Protein AF-A0A5C4INC3-F1 (afdb_monomer)

Sequence (130 aa):
SLPRTLAALQAGTISWQHARVMVDETVTLGPAGAAALEAHFLDPAAPNRAKGCPAGEMPAYRFRKKARTWRERHHAESIEKRHAKSFLDRRVECLPDQDGMAWFSAYLPADQAAAAWDRLTAVSRGMQGP

Foldseek 3Di:
DQVLLVVCCVVVLADPLLSVLLCVLCVLPDPVLSVVLNCQQRPPPRPNHDPDDHSRRDDSVVSSVVSNVSSQVPHPDDPVVVCVVCQVVWDWDWADDPPRDIDTDTDHDPVVVVVVVVVVVVVVVVPPDD

Structure (mmCIF, N/CA/C/O backbone):
data_AF-A0A5C4INC3-F1
#
_entry.id   AF-A0A5C4INC3-F1
#
loop_
_atom_site.group_PDB
_atom_site.id
_atom_site.type_symbol
_atom_site.label_atom_id
_atom_site.label_alt_id
_atom_site.label_comp_id
_atom_site.label_asym_id
_atom_site.label_entity_id
_atom_site.label_seq_id
_atom_site.pdbx_PDB_ins_code
_atom_site.Cartn_x
_atom_site.Cartn_y
_atom_site.Cartn_z
_atom_site.occupancy
_atom_site.B_iso_or_equiv
_atom_site.auth_seq_id
_atom_site.auth_comp_id
_atom_site.auth_asym_id
_atom_site.auth_atom_id
_atom_site.pdbx_PDB_model_num
ATOM 1 N N . SER A 1 1 ? 0.027 -4.069 -18.678 1.00 83.69 1 SER A N 1
ATOM 2 C CA . SER A 1 1 ? -0.130 -5.514 -18.407 1.00 83.69 1 SER A CA 1
ATOM 3 C C . SER A 1 1 ? 0.971 -5.952 -17.449 1.00 83.69 1 SER A C 1
ATOM 5 O O . SER A 1 1 ? 1.977 -5.256 -17.385 1.00 83.69 1 SER A O 1
ATOM 7 N N . LEU A 1 2 ? 0.768 -7.043 -16.694 1.00 93.31 2 LEU A N 1
ATOM 8 C CA . LEU A 1 2 ? 1.723 -7.563 -15.697 1.00 93.31 2 LEU A CA 1
ATOM 9 C C . LEU A 1 2 ? 2.132 -9.024 -16.005 1.00 93.31 2 LEU A C 1
ATOM 11 O O . LEU A 1 2 ? 1.712 -9.951 -15.302 1.00 93.31 2 LEU A O 1
ATOM 15 N N . PRO A 1 3 ? 2.855 -9.279 -17.111 1.00 95.75 3 PRO A N 1
ATOM 16 C CA . PRO A 1 3 ? 3.151 -10.639 -17.563 1.00 95.75 3 PRO A CA 1
ATOM 17 C C . PRO A 1 3 ? 4.027 -11.444 -16.594 1.00 95.75 3 PRO A C 1
ATOM 19 O O . PRO A 1 3 ? 3.816 -12.647 -16.453 1.00 95.75 3 PRO A O 1
ATOM 22 N N . ARG A 1 4 ? 4.986 -10.814 -15.901 1.00 95.12 4 ARG A N 1
ATOM 23 C CA . ARG A 1 4 ? 5.878 -11.531 -14.967 1.00 95.12 4 ARG A CA 1
ATOM 24 C C . ARG A 1 4 ? 5.151 -11.919 -13.687 1.00 95.12 4 ARG A C 1
ATOM 26 O O . ARG A 1 4 ? 5.366 -13.006 -13.166 1.00 95.12 4 ARG A O 1
ATOM 33 N N . THR A 1 5 ? 4.262 -11.056 -13.212 1.00 96.38 5 THR A N 1
ATOM 34 C CA . THR A 1 5 ? 3.396 -11.311 -12.059 1.00 96.38 5 THR A CA 1
ATOM 35 C C . THR A 1 5 ? 2.469 -12.481 -12.349 1.00 96.38 5 THR A C 1
ATOM 37 O O . THR A 1 5 ? 2.341 -13.375 -11.518 1.00 96.38 5 THR A O 1
ATOM 40 N N . LEU A 1 6 ? 1.864 -12.507 -13.543 1.00 96.75 6 LEU A N 1
ATOM 41 C CA . LEU A 1 6 ? 1.019 -13.620 -13.964 1.00 96.75 6 LEU A CA 1
ATOM 42 C C . LEU A 1 6 ? 1.816 -14.929 -14.036 1.00 96.75 6 LEU A C 1
ATOM 44 O O . LEU A 1 6 ? 1.388 -15.922 -13.456 1.00 96.75 6 LEU A O 1
ATOM 48 N N . ALA A 1 7 ? 2.988 -14.912 -14.675 1.00 96.69 7 ALA A N 1
ATOM 49 C CA . ALA A 1 7 ? 3.851 -16.086 -14.776 1.00 96.69 7 ALA A CA 1
ATOM 50 C C . ALA A 1 7 ? 4.304 -16.598 -13.396 1.00 96.69 7 ALA A C 1
ATOM 52 O O . ALA A 1 7 ? 4.256 -17.796 -13.136 1.00 96.69 7 ALA A O 1
ATOM 53 N N . ALA A 1 8 ? 4.690 -15.700 -12.485 1.00 95.62 8 ALA A N 1
ATOM 54 C CA . ALA A 1 8 ? 5.100 -16.053 -11.127 1.00 95.62 8 ALA A CA 1
ATOM 55 C C . ALA A 1 8 ? 3.944 -16.649 -10.305 1.00 95.62 8 ALA A C 1
ATOM 57 O O . ALA A 1 8 ? 4.136 -17.617 -9.569 1.00 95.62 8 ALA A O 1
ATOM 58 N N . LEU A 1 9 ? 2.731 -16.104 -10.454 1.00 96.62 9 LEU A N 1
ATOM 59 C CA . LEU A 1 9 ? 1.537 -16.642 -9.804 1.00 96.62 9 LEU A CA 1
ATOM 60 C C . LEU A 1 9 ? 1.188 -18.035 -10.347 1.00 96.62 9 LEU A C 1
ATOM 62 O O . LEU A 1 9 ? 0.908 -18.938 -9.565 1.00 96.62 9 LEU A O 1
ATOM 66 N N . GLN A 1 10 ? 1.241 -18.223 -11.669 1.00 97.06 10 GLN A N 1
ATOM 67 C CA . GLN A 1 10 ? 0.998 -19.519 -12.316 1.00 97.06 10 GLN A CA 1
ATOM 68 C C . GLN A 1 10 ? 2.038 -20.572 -11.918 1.00 97.06 10 GLN A C 1
ATOM 70 O O . GLN A 1 10 ? 1.688 -21.728 -11.703 1.00 97.06 10 GLN A O 1
ATOM 75 N N . ALA A 1 11 ? 3.301 -20.169 -11.778 1.00 95.88 11 ALA A N 1
ATOM 76 C CA . ALA A 1 11 ? 4.384 -21.032 -11.316 1.00 95.88 11 ALA A CA 1
ATOM 77 C C . ALA A 1 11 ? 4.354 -21.301 -9.798 1.00 95.88 11 ALA A C 1
ATOM 79 O O . ALA A 1 11 ? 5.172 -22.072 -9.303 1.00 95.88 11 ALA A O 1
ATOM 80 N N . GLY A 1 12 ? 3.460 -20.649 -9.043 1.00 95.56 12 GLY A N 1
ATOM 81 C CA . GLY A 1 12 ? 3.378 -20.781 -7.587 1.00 95.56 12 GLY A CA 1
ATOM 82 C C . GLY A 1 12 ? 4.552 -20.154 -6.827 1.00 95.56 12 GLY A C 1
ATOM 83 O O . GLY A 1 12 ? 4.691 -20.382 -5.628 1.00 95.56 12 GLY A O 1
ATOM 84 N N . THR A 1 13 ? 5.393 -19.353 -7.489 1.00 94.94 13 THR A N 1
ATOM 85 C CA . THR A 1 13 ? 6.537 -18.689 -6.844 1.00 94.94 13 THR A CA 1
ATOM 86 C C . THR A 1 13 ? 6.118 -17.467 -6.040 1.00 94.94 13 THR A C 1
ATOM 88 O O . THR A 1 13 ? 6.870 -17.020 -5.182 1.00 94.94 13 THR A O 1
ATOM 91 N N . ILE A 1 14 ? 4.916 -16.934 -6.275 1.00 96.12 14 ILE A N 1
ATOM 92 C CA . ILE A 1 14 ? 4.281 -15.917 -5.436 1.00 96.12 14 ILE A CA 1
ATOM 93 C C . ILE A 1 14 ? 2.845 -16.330 -5.109 1.00 96.12 14 ILE A C 1
ATOM 95 O O . ILE A 1 14 ? 2.158 -16.949 -5.918 1.00 96.12 14 ILE A O 1
ATOM 99 N N . SER A 1 15 ? 2.357 -15.947 -3.928 1.00 96.25 15 SER A N 1
ATOM 100 C CA . SER A 1 15 ? 0.950 -16.172 -3.569 1.00 96.25 15 SER A CA 1
ATOM 101 C C . SER A 1 15 ? 0.013 -15.138 -4.206 1.00 96.25 15 SER A C 1
ATOM 103 O O . SER A 1 15 ? 0.435 -14.054 -4.619 1.00 96.25 15 SER A O 1
ATOM 105 N N . TRP A 1 16 ? -1.292 -15.424 -4.195 1.00 96.44 16 TRP A N 1
ATOM 106 C CA . TRP A 1 16 ? -2.325 -14.486 -4.651 1.00 96.44 16 TRP A CA 1
ATOM 107 C C . TRP A 1 16 ? -2.226 -13.109 -3.974 1.00 96.44 16 TRP A C 1
ATOM 109 O O . TRP A 1 16 ? -2.382 -12.083 -4.630 1.00 96.44 16 TRP A O 1
ATOM 119 N N . GLN A 1 17 ? -1.891 -13.063 -2.680 1.00 96.44 17 GLN A N 1
ATOM 120 C CA . GLN A 1 17 ? -1.728 -11.799 -1.954 1.00 96.44 17 GLN A CA 1
ATOM 121 C C . GLN A 1 17 ? -0.566 -10.957 -2.502 1.00 96.44 17 GLN A C 1
ATOM 123 O O . GLN A 1 17 ? -0.678 -9.735 -2.572 1.00 96.44 17 GLN A O 1
ATOM 128 N N . HIS A 1 18 ? 0.532 -11.586 -2.928 1.00 96.38 18 HIS A N 1
ATOM 129 C CA . HIS A 1 18 ? 1.654 -10.891 -3.564 1.00 96.38 18 HIS A CA 1
ATOM 130 C C . HIS A 1 18 ? 1.270 -10.356 -4.943 1.00 96.38 18 HIS A C 1
ATOM 132 O O . HIS A 1 18 ? 1.549 -9.200 -5.253 1.00 96.38 18 HIS A O 1
ATOM 138 N N . ALA A 1 19 ? 0.576 -11.167 -5.746 1.00 96.31 19 ALA A N 1
ATOM 139 C CA . ALA A 1 19 ? 0.060 -10.726 -7.038 1.00 96.31 19 ALA A CA 1
ATOM 140 C C . ALA A 1 19 ? -0.922 -9.554 -6.877 1.00 96.31 19 ALA A C 1
ATOM 142 O O . ALA A 1 19 ? -0.863 -8.586 -7.633 1.00 96.31 19 ALA A O 1
ATOM 143 N N . ARG A 1 20 ? -1.771 -9.583 -5.842 1.00 96.00 20 ARG A N 1
ATOM 144 C CA . ARG A 1 20 ? -2.680 -8.477 -5.536 1.00 96.00 20 ARG A CA 1
ATOM 145 C C . ARG A 1 20 ? -1.927 -7.194 -5.188 1.00 96.00 20 ARG A C 1
ATOM 147 O O . ARG A 1 20 ? -2.272 -6.144 -5.713 1.00 96.00 20 ARG A O 1
ATOM 154 N N . VAL A 1 21 ? -0.864 -7.286 -4.385 1.00 95.94 21 VAL A N 1
ATOM 155 C CA . VAL A 1 21 ? 0.020 -6.143 -4.103 1.00 95.94 21 VAL A CA 1
ATOM 156 C C . VAL A 1 21 ? 0.633 -5.581 -5.388 1.00 95.94 21 VAL A C 1
ATOM 158 O O . VAL A 1 21 ? 0.633 -4.369 -5.565 1.00 95.94 21 VAL A O 1
ATOM 161 N N . MET A 1 22 ? 1.113 -6.428 -6.303 1.00 95.38 22 MET A N 1
ATOM 162 C CA . MET A 1 22 ? 1.647 -5.968 -7.594 1.00 95.38 22 MET A CA 1
ATOM 163 C C . MET A 1 22 ? 0.607 -5.182 -8.395 1.00 95.38 22 MET A C 1
ATOM 165 O O . MET A 1 22 ? 0.919 -4.125 -8.938 1.00 95.38 22 MET A O 1
ATOM 169 N N . VAL A 1 23 ? -0.635 -5.664 -8.443 1.00 95.00 23 VAL A N 1
ATOM 170 C CA . VAL A 1 23 ? -1.738 -4.964 -9.117 1.00 95.00 23 VAL A CA 1
ATOM 171 C C . VAL A 1 23 ? -2.040 -3.628 -8.436 1.00 95.00 23 VAL A C 1
ATOM 173 O O . VAL A 1 23 ? -2.068 -2.599 -9.108 1.00 95.00 23 VAL A O 1
ATOM 176 N N . ASP A 1 24 ? -2.216 -3.627 -7.114 1.00 94.00 24 ASP A N 1
ATOM 177 C CA . ASP A 1 24 ? -2.580 -2.425 -6.357 1.00 94.00 24 ASP A CA 1
ATOM 178 C C . ASP A 1 24 ? -1.504 -1.328 -6.474 1.00 94.00 24 ASP A C 1
ATOM 180 O O . ASP A 1 24 ? -1.828 -0.157 -6.659 1.00 94.00 24 ASP A O 1
ATOM 184 N N . GLU A 1 25 ? -0.217 -1.685 -6.434 1.00 93.88 25 GLU A N 1
ATOM 185 C CA . GLU A 1 25 ? 0.877 -0.705 -6.520 1.00 93.88 25 GLU A CA 1
ATOM 186 C C . GLU A 1 25 ? 1.136 -0.218 -7.956 1.00 93.88 25 GLU A C 1
ATOM 188 O O . GLU A 1 25 ? 1.661 0.879 -8.155 1.00 93.88 25 GLU A O 1
ATOM 193 N N . THR A 1 26 ? 0.747 -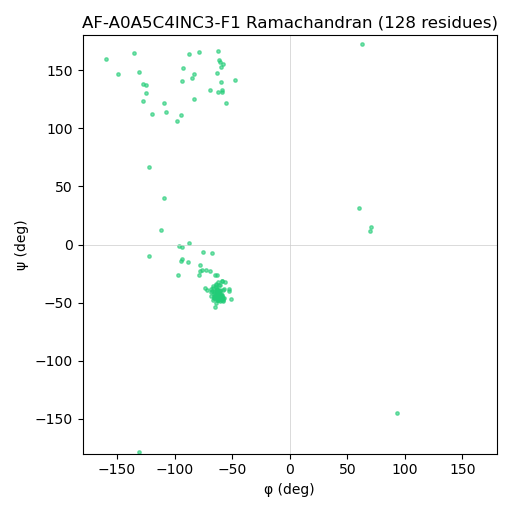0.990 -8.977 1.00 93.44 26 THR A N 1
ATOM 194 C CA . THR A 1 26 ? 0.942 -0.612 -10.388 1.00 93.44 26 THR A CA 1
ATOM 195 C C . THR A 1 26 ? -0.258 0.089 -11.014 1.00 93.44 26 THR A C 1
ATOM 197 O O . THR A 1 26 ? -0.083 0.734 -12.043 1.00 93.44 26 THR A O 1
ATOM 200 N N . VAL A 1 27 ? -1.445 0.056 -10.395 1.00 89.44 27 VAL A N 1
ATOM 201 C CA . VAL A 1 27 ? -2.667 0.678 -10.949 1.00 89.44 27 VAL A CA 1
ATOM 202 C C . VAL A 1 27 ? -2.522 2.182 -11.197 1.00 89.44 27 VAL A C 1
ATOM 204 O O . VAL A 1 27 ? -3.119 2.727 -12.120 1.00 89.44 27 VAL A O 1
ATOM 207 N N . THR A 1 28 ? -1.706 2.857 -10.383 1.00 83.38 28 THR A N 1
ATOM 208 C CA . THR A 1 28 ? -1.432 4.298 -10.512 1.00 83.38 28 THR A CA 1
ATOM 209 C C . THR A 1 28 ? -0.183 4.600 -11.337 1.00 83.38 28 THR A C 1
ATOM 211 O O . THR A 1 28 ? 0.143 5.765 -11.544 1.00 83.38 28 THR A O 1
ATOM 214 N N . LEU A 1 29 ? 0.531 3.571 -11.801 1.00 86.25 29 LEU A N 1
ATOM 215 C CA . LEU A 1 29 ? 1.717 3.718 -12.631 1.00 86.25 29 LEU A CA 1
ATOM 216 C C . LEU A 1 29 ? 1.337 3.645 -14.110 1.00 86.25 29 LEU A C 1
ATOM 218 O O . LEU A 1 29 ? 0.536 2.815 -14.534 1.00 86.25 29 LEU A O 1
ATOM 222 N N . GLY A 1 30 ? 1.978 4.484 -14.926 1.00 87.75 30 GLY A N 1
ATOM 223 C CA . GLY A 1 30 ? 1.962 4.291 -16.374 1.00 87.75 30 GLY A CA 1
ATOM 224 C C . GLY A 1 30 ? 2.632 2.961 -16.773 1.00 87.75 30 GLY A C 1
ATOM 225 O O . GLY A 1 30 ? 3.368 2.376 -15.971 1.00 87.75 30 GLY A O 1
ATOM 226 N N . PRO A 1 31 ? 2.459 2.493 -18.024 1.00 90.12 31 PRO A N 1
ATOM 227 C CA . PRO A 1 31 ? 2.960 1.188 -18.473 1.00 90.12 31 PRO A CA 1
ATOM 228 C C . PRO A 1 31 ? 4.455 0.951 -18.212 1.00 90.12 31 PRO A C 1
ATOM 230 O O . PRO A 1 31 ? 4.842 -0.136 -17.787 1.00 90.12 31 PRO A O 1
ATOM 233 N N . ALA A 1 32 ? 5.290 1.978 -18.402 1.00 90.81 32 ALA A N 1
ATOM 234 C CA . ALA A 1 32 ? 6.727 1.901 -18.143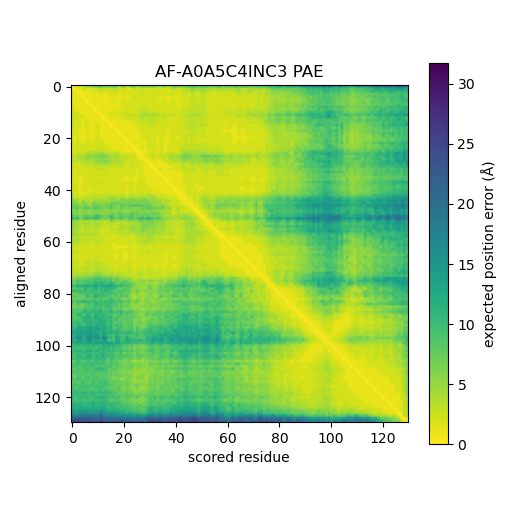 1.00 90.81 32 ALA A CA 1
ATOM 235 C C . ALA A 1 32 ? 7.050 1.706 -16.650 1.00 90.81 32 ALA A C 1
ATOM 237 O O . ALA A 1 32 ? 7.908 0.898 -16.304 1.00 90.81 32 ALA A O 1
ATOM 238 N N . GLY A 1 33 ? 6.331 2.400 -15.761 1.00 91.38 33 GLY A N 1
ATOM 239 C CA . GLY A 1 33 ? 6.498 2.260 -14.313 1.00 91.38 33 GLY A CA 1
ATOM 240 C C . GLY A 1 33 ? 6.051 0.886 -13.815 1.00 91.38 33 GLY A C 1
ATOM 241 O O . GLY A 1 33 ? 6.741 0.276 -13.003 1.00 91.38 33 GLY A O 1
ATOM 242 N N . ALA A 1 34 ? 4.944 0.366 -14.353 1.00 93.31 34 ALA A N 1
ATOM 243 C CA . ALA A 1 34 ? 4.467 -0.979 -14.040 1.00 93.31 34 ALA A CA 1
ATOM 244 C C . ALA A 1 34 ? 5.479 -2.061 -14.461 1.00 93.31 34 ALA A C 1
ATOM 246 O O . ALA A 1 34 ? 5.823 -2.927 -13.657 1.00 93.31 34 ALA A O 1
ATOM 247 N N . ALA A 1 35 ? 6.020 -1.965 -15.681 1.00 93.44 35 ALA A N 1
ATOM 248 C CA . ALA A 1 35 ? 7.047 -2.885 -16.171 1.00 93.44 35 ALA A CA 1
ATOM 249 C C . ALA A 1 35 ? 8.343 -2.809 -15.344 1.00 93.44 35 ALA A C 1
ATOM 251 O O . ALA A 1 35 ? 8.950 -3.837 -15.044 1.00 93.44 35 ALA A O 1
ATOM 252 N N . ALA A 1 36 ? 8.751 -1.604 -14.937 1.00 93.31 36 ALA A N 1
ATOM 253 C CA . ALA A 1 36 ? 9.918 -1.411 -14.084 1.00 93.31 36 ALA A CA 1
ATOM 254 C C . ALA A 1 36 ? 9.715 -1.995 -12.673 1.00 93.31 36 ALA A C 1
ATOM 256 O O . ALA A 1 36 ? 10.646 -2.588 -12.129 1.00 93.31 36 ALA A O 1
ATOM 257 N N . LEU A 1 37 ? 8.506 -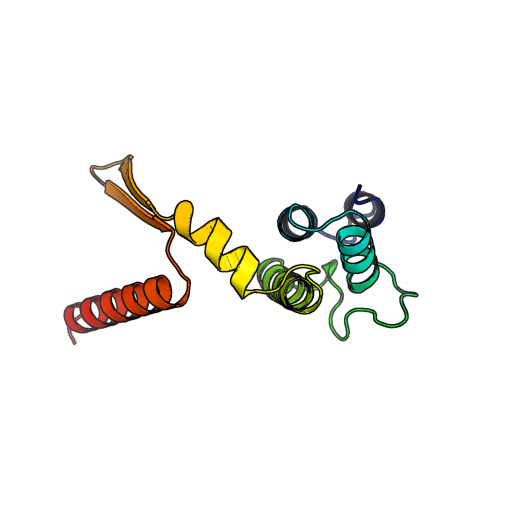1.893 -12.105 1.00 93.88 37 LEU A N 1
ATOM 258 C CA . LEU A 1 37 ? 8.172 -2.489 -10.808 1.00 93.88 37 LEU A CA 1
ATOM 259 C C . LEU A 1 37 ? 8.219 -4.023 -10.881 1.00 93.88 37 LEU A C 1
ATOM 261 O O . LEU A 1 37 ? 8.838 -4.661 -10.028 1.00 93.88 37 LEU A O 1
ATOM 265 N N . GLU A 1 38 ? 7.631 -4.618 -11.926 1.00 94.81 38 GLU A N 1
ATOM 266 C CA . GLU A 1 38 ? 7.731 -6.062 -12.181 1.00 94.81 38 GLU A CA 1
ATOM 267 C C . GLU A 1 38 ? 9.172 -6.524 -12.335 1.00 94.81 38 GLU A C 1
ATOM 269 O O . GLU A 1 38 ? 9.570 -7.501 -11.704 1.00 94.81 38 GLU A O 1
ATOM 274 N N . ALA A 1 39 ? 9.963 -5.819 -13.145 1.00 94.25 39 ALA A N 1
ATOM 275 C CA . ALA A 1 39 ? 11.363 -6.157 -13.333 1.00 94.25 39 ALA A CA 1
ATOM 276 C C . ALA A 1 39 ? 12.137 -6.063 -12.010 1.00 94.25 39 ALA A C 1
ATOM 278 O O . ALA A 1 39 ? 12.912 -6.953 -11.678 1.00 94.25 39 ALA A O 1
ATOM 279 N N . HIS A 1 40 ? 11.881 -5.030 -11.205 1.00 94.56 40 HIS A N 1
ATOM 280 C CA . HIS A 1 40 ? 12.562 -4.855 -9.928 1.00 94.56 40 HIS A CA 1
ATOM 281 C C . HIS A 1 40 ? 12.344 -6.036 -8.972 1.00 94.56 40 HIS A C 1
ATOM 283 O O . HIS A 1 40 ? 13.300 -6.480 -8.341 1.00 94.56 40 HIS A O 1
ATOM 289 N N . PHE A 1 41 ? 11.116 -6.546 -8.843 1.00 94.56 41 PHE A N 1
ATOM 290 C CA . PHE A 1 41 ? 10.802 -7.573 -7.842 1.00 94.56 41 PHE A CA 1
ATOM 291 C C . PHE A 1 41 ? 10.817 -9.012 -8.361 1.00 94.56 41 PHE A C 1
ATOM 293 O O . PHE A 1 41 ? 11.022 -9.921 -7.557 1.00 94.56 41 PHE A O 1
ATOM 300 N N . LEU A 1 42 ? 10.577 -9.225 -9.657 1.00 94.12 42 LEU A N 1
ATOM 301 C CA . LEU A 1 42 ? 10.335 -10.554 -10.228 1.00 94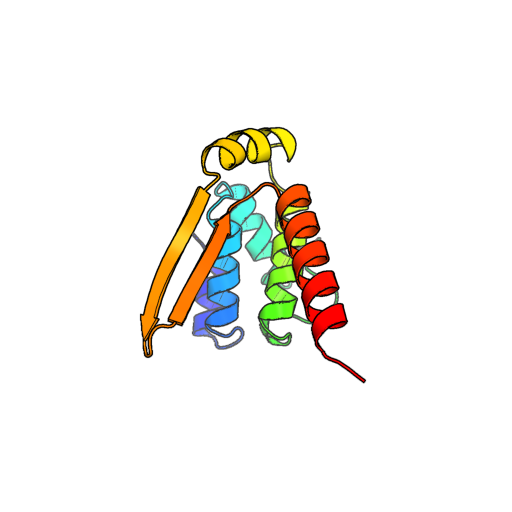.12 42 LEU A CA 1
ATOM 302 C C . LEU A 1 42 ? 11.312 -10.940 -11.341 1.00 94.12 42 LEU A C 1
ATOM 304 O O . LEU A 1 42 ? 11.292 -12.095 -11.752 1.00 94.12 42 LEU A O 1
ATOM 308 N N . ASP A 1 43 ? 12.149 -10.025 -11.843 1.00 92.00 43 ASP A N 1
ATOM 309 C CA . ASP A 1 43 ? 13.159 -10.358 -12.851 1.00 92.00 43 ASP A CA 1
ATOM 310 C C . ASP A 1 43 ? 14.516 -10.664 -12.186 1.00 92.00 43 ASP A C 1
ATOM 312 O O . ASP A 1 43 ? 15.164 -9.759 -11.644 1.00 92.00 43 ASP A O 1
ATOM 316 N N . PRO A 1 44 ? 14.988 -11.927 -12.225 1.00 84.56 44 PRO A N 1
ATOM 317 C CA . PRO A 1 44 ? 16.263 -12.306 -11.622 1.00 84.56 44 PRO A CA 1
ATOM 318 C C . PRO A 1 44 ? 17.469 -11.606 -12.257 1.00 84.56 44 PRO A C 1
ATOM 320 O O . PRO A 1 44 ? 18.489 -11.451 -11.577 1.00 84.56 44 PRO A O 1
ATOM 323 N N . ALA A 1 45 ? 17.345 -11.205 -13.528 1.00 87.62 45 ALA A N 1
ATOM 324 C CA . ALA A 1 45 ? 18.384 -10.588 -14.344 1.00 87.62 45 ALA A CA 1
ATOM 325 C C . ALA A 1 45 ? 18.312 -9.051 -14.352 1.00 87.62 45 ALA A C 1
ATOM 327 O O . ALA A 1 45 ? 19.159 -8.406 -14.972 1.00 87.62 45 ALA A O 1
ATOM 328 N N . ALA A 1 46 ? 17.337 -8.438 -13.668 1.00 87.25 46 ALA A N 1
ATOM 329 C CA . ALA A 1 46 ? 17.245 -6.985 -13.624 1.00 87.25 46 ALA A CA 1
ATOM 330 C C . ALA A 1 46 ? 18.488 -6.368 -12.947 1.00 87.25 46 ALA A C 1
ATOM 332 O O . ALA A 1 46 ? 18.837 -6.750 -11.823 1.00 87.25 46 ALA A O 1
ATOM 333 N N . PRO A 1 47 ? 19.121 -5.352 -13.565 1.00 81.19 47 PRO A N 1
ATOM 334 C CA . PRO A 1 47 ? 20.344 -4.737 -13.039 1.00 81.19 47 PRO A CA 1
ATOM 335 C C . PRO A 1 47 ? 20.125 -4.089 -11.665 1.00 81.19 47 PRO A C 1
ATOM 337 O O . PRO A 1 47 ? 20.999 -4.122 -10.803 1.00 81.19 47 PRO A O 1
ATOM 340 N N . ASN A 1 48 ? 18.921 -3.565 -11.429 1.00 82.06 48 ASN A N 1
ATOM 341 C CA . ASN A 1 48 ? 18.510 -2.963 -10.166 1.00 82.06 48 ASN A CA 1
ATOM 342 C C . ASN A 1 48 ? 17.493 -3.835 -9.427 1.00 82.06 48 ASN A C 1
ATOM 344 O O . ASN A 1 48 ? 16.535 -3.292 -8.889 1.00 82.06 48 ASN A O 1
ATOM 348 N N . ARG A 1 49 ? 17.634 -5.166 -9.417 1.00 86.62 49 ARG A N 1
ATOM 349 C CA . ARG A 1 49 ? 16.681 -6.050 -8.722 1.00 86.62 49 ARG A CA 1
ATOM 350 C C . ARG A 1 49 ? 16.585 -5.769 -7.216 1.00 86.62 49 ARG A C 1
ATOM 352 O O . ARG A 1 49 ? 17.549 -5.325 -6.581 1.00 86.62 49 ARG A O 1
ATOM 359 N N . ALA A 1 50 ? 15.430 -6.073 -6.632 1.00 85.69 50 ALA A N 1
ATOM 360 C CA . ALA A 1 50 ? 15.182 -5.986 -5.203 1.00 85.69 50 ALA A CA 1
ATOM 361 C C . ALA A 1 50 ? 16.220 -6.821 -4.442 1.00 85.69 50 ALA A C 1
ATOM 363 O O . ALA A 1 50 ? 16.364 -8.024 -4.658 1.00 85.69 50 ALA A O 1
ATOM 364 N N . LYS A 1 51 ? 16.969 -6.172 -3.548 1.00 80.38 51 LYS A N 1
ATOM 365 C CA . LYS A 1 51 ? 17.983 -6.840 -2.725 1.00 80.38 51 LYS A CA 1
ATOM 366 C C . LYS A 1 51 ? 17.343 -7.487 -1.489 1.00 80.38 51 LYS A C 1
ATOM 368 O O . LYS A 1 51 ? 16.401 -6.946 -0.893 1.00 80.38 51 LYS A O 1
ATOM 373 N N . GLY A 1 52 ? 17.906 -8.619 -1.070 1.00 83.44 52 GLY A N 1
ATOM 374 C CA . GLY A 1 52 ? 17.464 -9.395 0.090 1.00 83.44 52 GLY A CA 1
ATOM 375 C C . GLY A 1 52 ? 16.466 -10.493 -0.281 1.00 83.44 52 GLY A C 1
ATOM 376 O O . GLY A 1 52 ? 16.580 -11.094 -1.341 1.00 83.44 52 GLY A O 1
ATOM 377 N N . CYS A 1 53 ? 15.508 -10.756 0.610 1.00 83.69 53 CYS A N 1
ATOM 378 C CA . CYS A 1 53 ? 14.504 -11.809 0.439 1.00 83.69 53 CYS A CA 1
ATOM 379 C C . CYS A 1 53 ? 13.660 -11.596 -0.842 1.00 83.69 53 CYS A C 1
ATOM 381 O O . CYS A 1 53 ? 13.173 -10.471 -1.034 1.00 83.69 53 CYS A O 1
ATOM 383 N N . PRO A 1 54 ? 13.486 -12.629 -1.691 1.00 87.62 54 PRO A N 1
ATOM 384 C CA . PRO A 1 54 ? 12.599 -12.605 -2.855 1.00 87.62 54 PRO A CA 1
ATOM 385 C C . PRO A 1 54 ? 11.143 -12.295 -2.495 1.00 87.62 54 PRO A C 1
ATOM 387 O O . PRO A 1 54 ? 10.696 -12.548 -1.377 1.00 87.62 54 PRO A O 1
ATOM 390 N N . ALA A 1 55 ? 10.378 -11.760 -3.452 1.00 88.00 55 ALA A N 1
ATOM 391 C CA . ALA A 1 55 ? 8.983 -11.365 -3.230 1.00 88.00 55 ALA A CA 1
ATOM 392 C C . ALA A 1 55 ? 8.098 -12.518 -2.726 1.00 88.00 55 ALA A C 1
ATOM 394 O O . ALA A 1 55 ? 7.262 -12.292 -1.861 1.00 88.00 55 ALA A O 1
ATOM 395 N N . GLY A 1 56 ? 8.304 -13.736 -3.231 1.00 89.00 56 GLY A N 1
ATOM 396 C CA . GLY A 1 56 ? 7.525 -14.917 -2.851 1.00 89.00 56 GLY A CA 1
ATOM 397 C C . GLY A 1 56 ? 7.865 -15.527 -1.494 1.00 89.00 56 GLY A C 1
ATOM 398 O O . GLY A 1 56 ? 7.037 -16.211 -0.904 1.00 89.00 56 GLY A O 1
ATOM 399 N N . GLU A 1 57 ? 9.070 -15.265 -0.990 1.00 91.62 57 GLU A N 1
ATOM 400 C CA . GLU A 1 57 ? 9.569 -15.832 0.268 1.00 91.62 57 GLU A CA 1
ATOM 401 C C . GLU A 1 57 ? 9.310 -14.914 1.469 1.00 91.62 57 GLU A C 1
ATOM 403 O O . GLU A 1 57 ? 9.453 -15.321 2.622 1.00 91.62 57 GLU A O 1
ATOM 408 N N . MET A 1 58 ? 8.923 -13.659 1.225 1.00 93.44 58 MET A N 1
ATOM 409 C CA . MET A 1 58 ? 8.556 -12.735 2.291 1.00 93.44 58 MET A CA 1
ATOM 410 C C . MET A 1 58 ? 7.049 -12.762 2.554 1.00 93.44 58 MET A C 1
ATOM 412 O O . MET A 1 58 ? 6.267 -12.959 1.636 1.00 93.44 58 MET A O 1
ATOM 416 N N . PRO A 1 59 ? 6.595 -12.471 3.782 1.00 93.88 59 PRO A N 1
ATOM 417 C CA . PRO A 1 59 ? 5.176 -12.251 4.028 1.00 93.88 59 PRO A CA 1
ATOM 418 C C . PRO A 1 59 ? 4.623 -11.084 3.194 1.00 93.88 59 PRO A C 1
ATOM 420 O O . PRO A 1 59 ? 5.240 -10.012 3.128 1.00 93.88 59 PRO A O 1
ATOM 423 N N . ALA A 1 60 ? 3.410 -11.238 2.655 1.00 90.69 60 ALA A N 1
ATOM 424 C CA . ALA A 1 60 ? 2.796 -10.269 1.742 1.00 90.69 60 ALA A CA 1
ATOM 425 C C . ALA A 1 60 ? 2.691 -8.843 2.318 1.00 90.69 60 ALA A C 1
ATOM 427 O O . ALA A 1 60 ? 2.839 -7.860 1.592 1.00 90.69 60 ALA A O 1
ATOM 428 N N . TYR A 1 61 ? 2.508 -8.697 3.635 1.00 90.94 61 TYR A N 1
ATOM 429 C CA . TYR A 1 61 ? 2.477 -7.380 4.281 1.00 90.94 61 TYR A CA 1
ATOM 430 C C . TYR A 1 61 ? 3.842 -6.662 4.233 1.00 90.94 61 TYR A C 1
ATOM 432 O O . TYR A 1 61 ? 3.900 -5.442 4.058 1.00 90.94 61 TYR A O 1
ATOM 440 N N . ARG A 1 62 ? 4.956 -7.404 4.346 1.00 92.88 62 ARG A N 1
ATOM 441 C CA . ARG A 1 62 ? 6.312 -6.848 4.195 1.00 92.88 62 ARG A CA 1
ATOM 442 C C . ARG A 1 62 ? 6.591 -6.511 2.738 1.00 92.88 62 ARG A C 1
ATOM 444 O O . ARG A 1 62 ? 7.180 -5.463 2.466 1.00 92.88 62 ARG A O 1
ATOM 451 N N . PHE A 1 63 ? 6.129 -7.364 1.824 1.00 94.69 63 PHE A N 1
ATOM 452 C CA . PHE A 1 63 ? 6.215 -7.110 0.391 1.00 94.69 63 PHE A CA 1
ATOM 453 C C . PHE A 1 63 ? 5.506 -5.814 0.006 1.00 94.69 63 PHE A C 1
ATOM 455 O O . PHE A 1 63 ? 6.130 -4.946 -0.599 1.00 94.6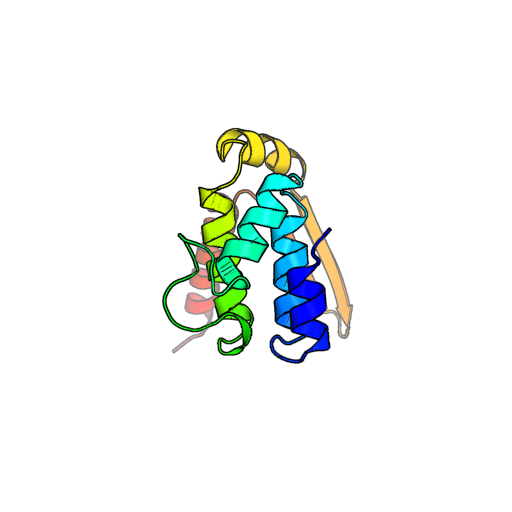9 63 PHE A O 1
ATOM 462 N N . ARG A 1 64 ? 4.265 -5.618 0.469 1.00 94.31 64 ARG A N 1
ATOM 463 C CA . ARG A 1 64 ? 3.497 -4.381 0.261 1.00 94.31 64 ARG A CA 1
ATOM 464 C C . ARG A 1 64 ? 4.287 -3.137 0.651 1.00 94.31 64 ARG A C 1
ATOM 466 O O . ARG A 1 64 ? 4.375 -2.194 -0.126 1.00 94.31 64 ARG A O 1
ATOM 473 N N . LYS A 1 65 ? 4.938 -3.142 1.819 1.00 92.88 65 LYS A N 1
ATOM 474 C CA . LYS A 1 65 ? 5.761 -2.005 2.263 1.00 92.88 65 LYS A CA 1
ATOM 475 C C . LYS A 1 65 ? 6.927 -1.719 1.307 1.00 92.88 65 LYS A C 1
ATOM 477 O O .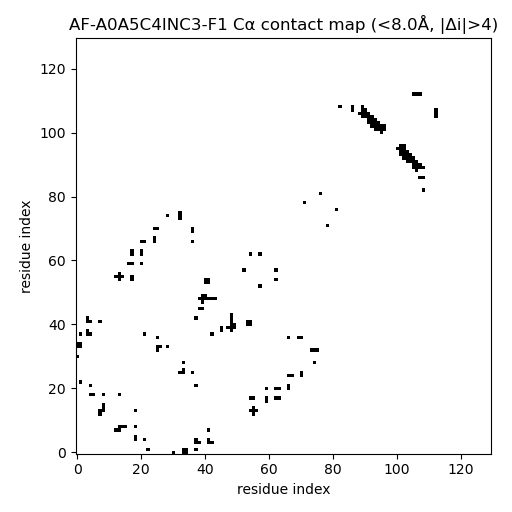 LYS A 1 65 ? 7.200 -0.553 1.010 1.00 92.88 65 LYS A O 1
ATOM 482 N N . LYS A 1 66 ? 7.624 -2.759 0.835 1.00 93.75 66 LYS A N 1
ATOM 483 C CA . LYS A 1 66 ? 8.736 -2.620 -0.121 1.00 93.75 66 LYS A CA 1
ATOM 484 C C . LYS A 1 66 ? 8.250 -2.124 -1.484 1.00 93.75 66 LYS A C 1
ATOM 486 O O . LYS A 1 66 ? 8.830 -1.174 -2.002 1.00 93.75 66 LYS A O 1
ATOM 491 N N . ALA A 1 67 ? 7.188 -2.724 -2.020 1.00 93.38 67 ALA A N 1
ATOM 492 C CA . ALA A 1 67 ? 6.595 -2.351 -3.300 1.00 93.38 67 ALA A CA 1
ATOM 493 C C . ALA A 1 67 ? 6.123 -0.892 -3.292 1.00 93.38 67 ALA A C 1
ATOM 495 O O . ALA A 1 67 ? 6.545 -0.116 -4.148 1.00 93.38 67 ALA A O 1
ATOM 496 N N . ARG A 1 68 ? 5.399 -0.478 -2.244 1.00 92.69 68 ARG A N 1
ATOM 497 C CA . ARG A 1 68 ? 4.987 0.918 -2.049 1.00 92.69 68 ARG A CA 1
ATOM 498 C C . ARG A 1 68 ? 6.174 1.873 -1.991 1.00 92.69 68 ARG A C 1
ATOM 500 O O . ARG A 1 68 ? 6.175 2.905 -2.646 1.00 92.69 68 ARG A O 1
ATOM 507 N N . THR A 1 69 ? 7.212 1.534 -1.226 1.00 91.88 69 THR A N 1
ATOM 508 C CA . THR A 1 69 ? 8.409 2.385 -1.096 1.00 91.88 69 THR A CA 1
ATOM 509 C C . THR A 1 69 ? 9.136 2.541 -2.430 1.00 91.88 69 THR A C 1
ATOM 511 O O . THR A 1 69 ? 9.604 3.630 -2.760 1.00 91.88 69 THR A O 1
ATOM 514 N N . TRP A 1 70 ? 9.240 1.459 -3.203 1.00 93.38 70 TRP A N 1
ATOM 515 C CA . TRP A 1 70 ? 9.797 1.514 -4.548 1.00 93.38 70 TRP A CA 1
ATOM 516 C C . TRP A 1 70 ? 8.939 2.408 -5.447 1.00 93.38 70 TRP A C 1
ATOM 518 O O . TRP A 1 70 ? 9.474 3.316 -6.081 1.00 93.38 70 TRP A O 1
ATOM 528 N N . ARG A 1 71 ? 7.615 2.214 -5.426 1.00 92.44 71 ARG A N 1
ATOM 529 C CA . ARG A 1 71 ? 6.647 2.986 -6.208 1.00 92.44 71 ARG A CA 1
ATOM 530 C C . ARG A 1 71 ? 6.707 4.477 -5.894 1.00 92.44 71 ARG A C 1
ATOM 532 O O . ARG A 1 71 ? 6.773 5.274 -6.819 1.00 92.44 71 ARG A O 1
ATOM 539 N N . GLU A 1 72 ? 6.755 4.867 -4.620 1.00 89.94 72 GLU A N 1
ATOM 540 C CA . GLU A 1 72 ? 6.863 6.282 -4.234 1.00 89.94 72 GLU A CA 1
ATOM 541 C C . GLU A 1 72 ? 8.143 6.946 -4.763 1.00 89.94 72 GLU A C 1
ATOM 543 O O . GLU A 1 72 ? 8.107 8.113 -5.139 1.00 89.94 72 GLU A O 1
ATOM 548 N N . ARG A 1 73 ? 9.261 6.211 -4.832 1.00 88.50 73 ARG A N 1
ATOM 549 C CA . ARG A 1 73 ? 10.552 6.736 -5.317 1.00 88.50 73 ARG A CA 1
ATOM 550 C C . ARG A 1 73 ? 10.656 6.832 -6.838 1.00 88.50 73 ARG A C 1
ATOM 552 O O . ARG A 1 73 ? 11.444 7.629 -7.328 1.00 88.50 73 ARG A O 1
ATOM 559 N N . HIS A 1 74 ? 9.905 6.007 -7.563 1.00 86.75 74 HIS A N 1
ATOM 560 C CA . HIS A 1 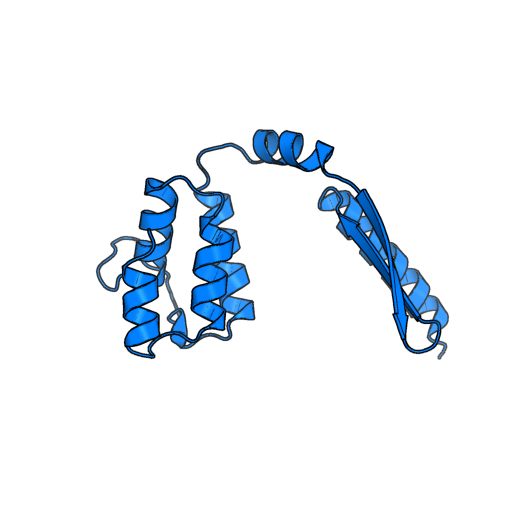74 ? 9.982 5.894 -9.026 1.00 86.75 74 HIS A CA 1
ATOM 561 C C . HIS A 1 74 ? 8.717 6.410 -9.720 1.00 86.75 74 HIS A C 1
ATOM 563 O O . HIS A 1 74 ? 8.508 6.165 -10.909 1.00 86.75 74 HIS A O 1
ATOM 569 N N . HIS A 1 75 ? 7.852 7.109 -8.985 1.00 83.81 75 HIS A N 1
ATOM 570 C CA . HIS A 1 75 ? 6.672 7.721 -9.565 1.00 83.81 75 HIS A CA 1
ATOM 571 C C . HIS A 1 75 ? 7.063 8.896 -10.471 1.00 83.81 75 HIS A C 1
ATOM 573 O O . HIS A 1 75 ? 7.848 9.750 -10.070 1.00 83.81 75 HIS A O 1
ATOM 579 N N . ALA A 1 76 ? 6.489 8.961 -11.676 1.00 82.06 76 ALA A N 1
ATOM 580 C CA . ALA A 1 76 ? 6.807 10.014 -12.645 1.00 82.06 76 ALA A CA 1
ATOM 581 C C . ALA A 1 76 ? 6.316 11.403 -12.196 1.00 82.06 76 ALA A C 1
ATOM 583 O O . ALA A 1 76 ? 6.986 12.410 -12.404 1.00 82.06 76 ALA A O 1
ATOM 584 N N . GLU A 1 77 ? 5.140 11.462 -11.569 1.00 82.62 77 GLU A N 1
ATOM 585 C CA . GLU A 1 77 ? 4.631 12.692 -10.958 1.00 82.62 77 GLU A CA 1
ATOM 586 C C . GLU A 1 77 ? 5.175 12.882 -9.542 1.00 82.62 77 GLU A C 1
ATOM 588 O O . GLU A 1 77 ? 5.245 11.922 -8.763 1.00 82.62 77 GLU A O 1
ATOM 593 N N . SER A 1 78 ? 5.452 14.139 -9.190 1.00 83.00 78 SER A N 1
ATOM 594 C CA . SER A 1 78 ? 5.877 14.510 -7.844 1.00 83.00 78 SER A CA 1
ATOM 595 C C . SER A 1 78 ? 4.821 14.160 -6.792 1.00 83.00 78 SER A C 1
ATOM 597 O O . SER A 1 78 ? 3.627 14.006 -7.083 1.00 83.00 78 SER A O 1
ATOM 599 N N . ILE A 1 79 ? 5.271 14.017 -5.547 1.00 81.31 79 ILE A N 1
ATOM 600 C CA . ILE A 1 79 ? 4.388 13.677 -4.433 1.00 81.31 79 ILE A CA 1
ATOM 601 C C . ILE A 1 79 ? 3.353 14.780 -4.178 1.00 81.31 79 ILE A C 1
ATOM 603 O O . ILE A 1 79 ? 2.204 14.468 -3.884 1.00 81.31 79 ILE A O 1
ATOM 607 N N . GLU A 1 80 ? 3.715 16.046 -4.397 1.00 84.38 80 GLU A N 1
ATOM 608 C CA . GLU A 1 80 ? 2.846 17.212 -4.217 1.00 84.38 80 GLU A CA 1
ATOM 609 C C . GLU A 1 80 ? 1.687 17.208 -5.213 1.00 84.38 80 GLU A C 1
ATOM 611 O O . GLU A 1 80 ? 0.539 17.401 -4.818 1.00 84.38 80 GLU A O 1
ATOM 616 N N . LYS A 1 81 ? 1.962 16.934 -6.498 1.00 84.69 81 LYS A N 1
ATOM 617 C CA . LYS A 1 81 ? 0.923 16.883 -7.541 1.00 84.69 81 LYS A CA 1
ATOM 618 C C . LYS A 1 81 ? -0.104 15.794 -7.250 1.00 84.69 81 LYS A C 1
ATOM 620 O O . LYS A 1 81 ? -1.308 16.034 -7.319 1.00 84.69 81 LYS A O 1
ATOM 625 N N . ARG A 1 82 ? 0.370 14.607 -6.868 1.00 84.56 82 ARG A N 1
ATOM 626 C CA . ARG A 1 82 ? -0.509 13.495 -6.489 1.00 84.56 82 ARG A CA 1
ATOM 627 C C . ARG A 1 82 ? -1.294 13.785 -5.222 1.00 84.56 82 ARG 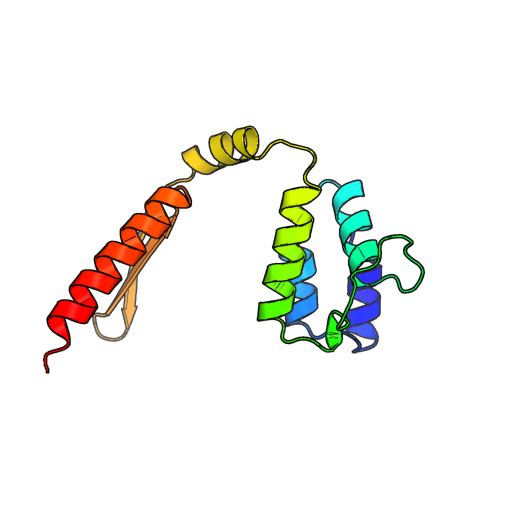A C 1
ATOM 629 O O . ARG A 1 82 ? -2.483 13.494 -5.171 1.00 84.56 82 ARG A O 1
ATOM 636 N N . HIS A 1 83 ? -0.639 14.365 -4.221 1.00 85.31 83 HIS A N 1
ATOM 637 C CA . HIS A 1 83 ? -1.290 14.749 -2.978 1.00 85.31 83 HIS A CA 1
ATOM 638 C C . HIS A 1 83 ? -2.408 15.763 -3.233 1.00 85.31 83 HIS A C 1
ATOM 640 O O . HIS A 1 83 ? -3.517 15.556 -2.758 1.00 85.31 83 HIS A O 1
ATOM 646 N N . ALA A 1 84 ? -2.160 16.801 -4.037 1.00 85.88 84 ALA A N 1
ATOM 647 C CA . ALA A 1 84 ? -3.174 17.792 -4.397 1.00 85.88 84 ALA A CA 1
ATOM 648 C C . ALA A 1 84 ? -4.394 17.157 -5.084 1.00 85.88 84 ALA A C 1
ATOM 650 O O . ALA A 1 84 ? -5.526 17.533 -4.787 1.00 85.88 84 ALA A O 1
ATOM 651 N N . LYS A 1 85 ? -4.174 16.157 -5.950 1.00 84.69 85 LYS A N 1
ATOM 652 C CA . LYS A 1 85 ? -5.259 15.395 -6.579 1.00 84.69 85 LYS A CA 1
ATOM 653 C C . LYS A 1 85 ? -6.064 14.600 -5.544 1.00 84.69 85 LYS A C 1
ATOM 655 O O . LYS A 1 85 ? -7.273 14.778 -5.463 1.00 84.69 85 LYS A O 1
ATOM 660 N N . SER A 1 86 ? -5.404 13.780 -4.724 1.00 85.94 86 SER A N 1
ATOM 661 C CA . SER A 1 86 ? -6.077 12.939 -3.718 1.00 85.94 86 SER A CA 1
ATOM 662 C C . SER A 1 86 ? -6.686 13.728 -2.558 1.00 85.94 86 SER A C 1
ATOM 664 O O . SER A 1 86 ? -7.611 13.249 -1.908 1.00 85.94 86 SER A O 1
ATOM 666 N N . PHE A 1 87 ? -6.206 14.944 -2.289 1.00 88.62 87 PHE A N 1
ATOM 667 C CA . PHE A 1 87 ? -6.757 15.821 -1.257 1.00 88.62 87 PHE A CA 1
ATOM 668 C C . PHE A 1 87 ? -8.240 16.133 -1.495 1.00 88.62 87 PHE A C 1
ATOM 670 O O . PHE A 1 87 ? -8.996 16.328 -0.540 1.00 88.62 87 PHE A O 1
ATOM 677 N N . LEU A 1 88 ? -8.671 16.178 -2.758 1.00 90.94 88 LEU A N 1
ATOM 678 C CA . LEU A 1 88 ? -10.065 16.430 -3.126 1.00 90.94 88 LEU A CA 1
ATOM 679 C C . LEU A 1 88 ? -10.986 15.239 -2.823 1.00 90.94 88 LEU A C 1
ATOM 681 O O . LEU A 1 88 ? -12.173 15.451 -2.606 1.00 90.94 88 LEU A O 1
ATOM 685 N N . ASP A 1 89 ? -10.436 14.030 -2.709 1.00 90.88 89 ASP A N 1
ATOM 686 C CA . ASP A 1 89 ? -11.187 12.797 -2.436 1.00 90.88 89 ASP A CA 1
ATOM 687 C C . ASP A 1 89 ? -11.391 12.533 -0.930 1.00 90.88 89 ASP A C 1
ATOM 689 O O . ASP A 1 89 ? -11.948 11.496 -0.540 1.00 90.88 89 ASP A O 1
ATOM 693 N N . ARG A 1 90 ? -10.895 13.440 -0.071 1.00 94.75 90 ARG A N 1
ATOM 694 C CA . ARG A 1 90 ? -10.952 13.305 1.388 1.00 94.75 90 ARG A CA 1
ATOM 695 C C . ARG A 1 90 ? -12.395 13.187 1.869 1.00 94.75 90 ARG A C 1
ATOM 697 O O . ARG A 1 90 ? -13.258 13.972 1.478 1.00 94.75 90 ARG A O 1
ATOM 704 N N . ARG A 1 91 ? -12.652 12.222 2.745 1.00 95.50 91 ARG A N 1
ATOM 705 C CA . ARG A 1 91 ? -14.000 11.938 3.246 1.00 95.50 91 ARG A CA 1
ATOM 706 C C . ARG A 1 91 ? -13.961 11.176 4.557 1.00 95.50 91 ARG A C 1
ATOM 708 O O . ARG A 1 91 ? -12.962 10.537 4.886 1.00 95.50 91 ARG A O 1
ATOM 715 N N . VAL A 1 92 ? -15.070 11.242 5.278 1.00 96.12 92 VAL A N 1
ATOM 716 C CA . VAL A 1 92 ? -15.312 10.477 6.497 1.00 96.12 92 VAL A CA 1
ATOM 717 C C . VAL A 1 92 ? -16.600 9.703 6.295 1.00 96.12 92 VAL A C 1
ATOM 719 O O . VAL A 1 92 ? -17.606 10.268 5.871 1.00 96.12 92 VAL A O 1
ATOM 722 N N . GLU A 1 93 ? -16.547 8.412 6.577 1.00 96.44 93 GLU A N 1
ATOM 723 C CA . GLU A 1 93 ? -17.649 7.484 6.397 1.00 96.44 93 GLU A CA 1
ATOM 724 C C . GLU A 1 93 ? -17.920 6.776 7.723 1.00 96.44 93 GLU A C 1
ATOM 726 O O . GLU A 1 93 ? -16.997 6.371 8.436 1.00 96.44 93 GLU A O 1
ATOM 731 N N . CYS A 1 94 ? -19.203 6.634 8.043 1.00 95.69 94 CYS A N 1
ATOM 732 C CA . CYS A 1 94 ? -19.678 5.797 9.132 1.00 95.69 94 CYS A CA 1
ATOM 733 C C . CYS A 1 94 ? -20.591 4.740 8.518 1.00 95.69 94 CYS A C 1
ATOM 735 O O . CYS A 1 94 ? -21.640 5.081 7.968 1.00 95.69 94 CYS A O 1
ATOM 737 N N . LEU A 1 95 ? -20.163 3.481 8.553 1.00 96.25 95 LEU A N 1
ATOM 738 C CA . LEU A 1 95 ? -20.913 2.364 7.994 1.00 96.25 95 LEU A CA 1
ATOM 739 C C . LEU A 1 95 ? -21.441 1.500 9.139 1.00 96.25 95 LEU A C 1
ATOM 741 O O . LEU A 1 95 ? -20.629 1.019 9.928 1.00 96.25 95 LEU A O 1
ATOM 745 N N . PRO A 1 96 ? -22.762 1.290 9.251 1.00 95.06 96 PRO A N 1
ATOM 746 C CA . PRO A 1 96 ? -23.304 0.378 10.249 1.00 95.06 96 PRO A CA 1
ATOM 747 C C . PRO A 1 96 ? -22.819 -1.056 9.994 1.00 95.06 96 PRO A C 1
ATOM 749 O O . PRO A 1 96 ? -22.629 -1.460 8.845 1.00 95.06 96 PRO A O 1
ATOM 752 N N . ASP A 1 97 ? -22.641 -1.814 11.070 1.00 96.62 97 ASP A N 1
ATOM 753 C CA . ASP A 1 97 ? -22.288 -3.234 11.086 1.00 96.62 97 ASP A CA 1
ATOM 754 C C . ASP A 1 97 ? -23.233 -3.998 12.039 1.00 96.62 97 ASP A C 1
ATOM 756 O O . ASP A 1 97 ? -24.177 -3.432 12.602 1.00 96.62 97 ASP A O 1
ATOM 760 N N . GLN A 1 98 ? -23.027 -5.304 12.188 1.00 95.62 98 GLN A N 1
ATOM 761 C CA . GLN A 1 98 ? -23.830 -6.157 13.064 1.00 95.62 98 GLN A CA 1
ATOM 762 C C . GLN A 1 98 ? -23.733 -5.731 14.541 1.00 95.62 98 GLN A C 1
ATOM 764 O O . GLN A 1 98 ? -22.804 -5.041 14.957 1.00 95.62 98 GLN A O 1
ATOM 769 N N . ASP A 1 99 ? -24.730 -6.132 15.335 1.00 96.25 99 ASP A N 1
ATOM 770 C CA . ASP A 1 99 ? -24.761 -5.954 16.796 1.00 96.25 99 ASP A CA 1
ATOM 771 C C . ASP A 1 99 ? -24.709 -4.498 17.290 1.00 96.25 99 ASP A C 1
ATOM 773 O O . ASP A 1 99 ? -24.196 -4.200 18.367 1.00 96.25 99 ASP A O 1
ATOM 777 N N . GLY A 1 100 ? -25.261 -3.566 16.505 1.00 93.81 100 GLY A N 1
ATOM 778 C CA . GLY A 1 100 ? -25.258 -2.140 16.848 1.00 93.81 100 GLY A CA 1
ATOM 779 C C . GLY A 1 100 ? -23.872 -1.496 16.747 1.00 93.81 100 GLY A C 1
ATOM 780 O O . GLY A 1 100 ? -23.669 -0.392 17.254 1.00 93.81 100 GLY A O 1
ATOM 781 N N . MET A 1 101 ? -22.929 -2.175 16.093 1.00 97.62 101 MET A N 1
ATOM 782 C CA . MET A 1 101 ? -21.589 -1.670 15.832 1.00 97.62 101 MET A CA 1
ATOM 783 C C . MET A 1 101 ? -21.559 -0.877 14.525 1.00 97.62 101 MET A C 1
ATOM 785 O O . MET A 1 101 ? -22.469 -0.944 13.701 1.00 97.62 101 MET A O 1
ATOM 789 N N . ALA A 1 102 ? -20.504 -0.090 14.330 1.00 96.56 102 ALA A N 1
ATOM 790 C CA . ALA A 1 102 ? -20.274 0.631 13.088 1.00 96.56 102 ALA A CA 1
ATOM 791 C C . ALA A 1 102 ? -18.775 0.797 12.829 1.00 96.56 102 ALA A C 1
ATOM 793 O O . ALA A 1 102 ? -17.981 0.996 13.752 1.00 96.56 102 ALA A O 1
ATOM 794 N N . TRP A 1 103 ? -18.397 0.774 11.556 1.00 96.31 103 TRP A N 1
ATOM 795 C CA . TRP A 1 103 ? -17.076 1.169 11.095 1.00 96.31 103 TRP A CA 1
ATOM 796 C C . TRP A 1 103 ? -17.021 2.679 10.923 1.00 96.31 103 TRP A C 1
ATOM 798 O O . TRP A 1 103 ? -17.791 3.251 10.155 1.00 96.31 103 TRP A O 1
ATOM 808 N N . PHE A 1 104 ? -16.054 3.315 11.577 1.00 94.75 104 PHE A N 1
ATOM 809 C CA . PHE A 1 104 ? -15.726 4.719 11.359 1.00 94.75 104 PHE A CA 1
ATOM 810 C C . PHE A 1 104 ? -14.399 4.821 10.609 1.00 94.75 104 PHE A C 1
ATOM 812 O O . PHE A 1 104 ? -13.354 4.425 11.127 1.00 94.75 104 PHE A O 1
ATOM 819 N N . SER A 1 105 ? -14.439 5.321 9.374 1.00 94.31 105 SER A N 1
ATOM 820 C CA . SER A 1 105 ? -13.277 5.395 8.484 1.00 94.31 105 SER A CA 1
ATOM 821 C C . SER A 1 105 ? -13.084 6.806 7.948 1.00 94.31 105 SER A C 1
ATOM 823 O O . SER A 1 105 ? -14.036 7.468 7.545 1.00 94.31 105 SER A O 1
ATOM 825 N N 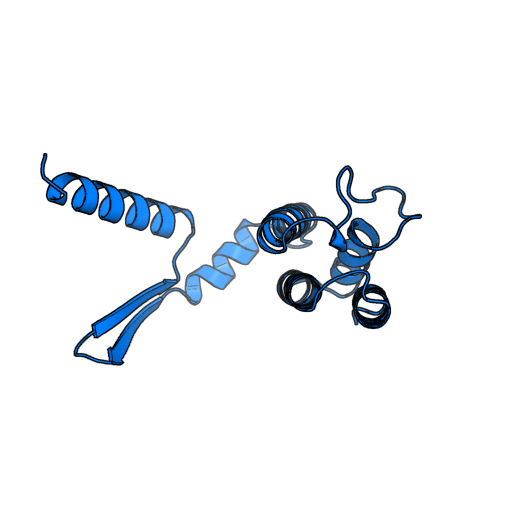. ALA A 1 106 ? -11.834 7.266 7.909 1.00 95.50 106 ALA A N 1
ATOM 826 C CA . ALA A 1 106 ? -11.478 8.576 7.377 1.00 95.50 106 ALA A CA 1
ATOM 827 C C . ALA A 1 106 ? -10.369 8.442 6.328 1.00 95.50 106 ALA A C 1
ATOM 829 O O . ALA A 1 106 ? -9.289 7.919 6.609 1.00 95.50 106 ALA A O 1
ATOM 830 N N . TYR A 1 107 ? -10.630 8.936 5.119 1.00 94.12 107 TYR A N 1
ATOM 831 C CA . TYR A 1 107 ? -9.630 9.086 4.068 1.00 94.12 107 TYR A CA 1
ATOM 832 C C . TYR A 1 107 ? -9.136 10.532 4.076 1.00 94.12 107 TYR A C 1
ATOM 834 O O . TYR A 1 107 ? -9.872 11.445 3.702 1.00 94.12 107 TYR A O 1
ATOM 842 N N . LEU A 1 108 ? -7.914 10.743 4.564 1.00 95.44 108 LEU A N 1
ATOM 843 C CA . LEU A 1 108 ? -7.337 12.058 4.855 1.00 95.44 108 LEU A CA 1
ATOM 844 C C . LEU A 1 108 ? -5.892 12.150 4.336 1.00 95.44 108 LEU A C 1
ATOM 846 O O . LEU A 1 108 ? -5.263 11.115 4.086 1.00 95.44 108 LEU A O 1
ATOM 850 N N . PRO A 1 109 ? -5.329 13.369 4.233 1.00 94.38 109 PRO A N 1
ATOM 851 C CA . PRO A 1 109 ? -3.884 13.567 4.147 1.00 94.38 109 PRO A CA 1
ATOM 852 C C . PRO A 1 109 ? -3.135 12.764 5.215 1.00 94.38 109 PRO A C 1
ATOM 854 O O . PRO A 1 109 ? -3.604 12.622 6.346 1.00 94.38 109 PRO A O 1
ATOM 857 N N . ALA A 1 110 ? -1.981 12.203 4.849 1.00 91.25 110 ALA A N 1
ATOM 858 C CA . ALA A 1 110 ? -1.283 11.221 5.680 1.00 91.25 110 ALA A CA 1
ATOM 859 C C . ALA A 1 110 ? -0.848 11.782 7.047 1.00 91.25 110 ALA A C 1
ATOM 861 O O . ALA A 1 110 ? -0.885 11.064 8.042 1.00 91.25 110 ALA A O 1
ATOM 862 N N . ASP A 1 111 ? -0.471 13.057 7.095 1.00 92.81 111 ASP A N 1
ATOM 863 C CA . ASP A 1 111 ? -0.142 13.799 8.313 1.00 92.81 111 ASP A CA 1
ATOM 864 C C . ASP A 1 111 ? -1.363 13.950 9.234 1.00 92.81 111 ASP A C 1
ATOM 866 O O . ASP A 1 111 ? -1.278 13.675 10.430 1.00 92.81 111 ASP A O 1
ATOM 870 N N . GLN A 1 112 ? -2.523 14.299 8.673 1.00 95.19 112 GLN A N 1
ATOM 871 C CA . GLN A 1 112 ? -3.771 14.431 9.427 1.00 95.19 112 GLN A CA 1
ATOM 872 C C . GLN A 1 112 ? -4.275 13.077 9.936 1.00 95.19 112 GLN A C 1
ATOM 874 O O . GLN A 1 112 ? -4.709 12.971 11.083 1.00 95.19 112 GLN A O 1
ATOM 879 N N . ALA A 1 113 ? -4.183 12.030 9.110 1.00 95.50 113 ALA A N 1
ATOM 880 C CA . ALA A 1 113 ? -4.537 10.668 9.499 1.00 95.50 113 ALA A CA 1
ATOM 881 C C . ALA A 1 113 ? -3.646 10.154 10.642 1.00 95.50 113 ALA A C 1
ATOM 883 O O . ALA A 1 113 ? -4.156 9.580 11.604 1.00 95.50 113 ALA A O 1
ATOM 884 N N . ALA A 1 114 ? -2.332 10.399 10.571 1.00 95.62 114 ALA A N 1
ATOM 885 C CA . ALA A 1 114 ? -1.398 10.045 11.639 1.00 95.62 114 ALA A CA 1
ATOM 886 C C . ALA A 1 114 ? -1.713 10.804 12.937 1.00 95.62 114 ALA A C 1
ATOM 888 O O . ALA A 1 114 ? -1.822 10.190 13.995 1.00 95.62 114 ALA A O 1
ATOM 889 N N . ALA A 1 115 ? -1.968 12.113 12.854 1.00 96.25 115 ALA A N 1
ATOM 890 C CA . ALA A 1 115 ? -2.347 12.911 14.017 1.00 96.25 115 ALA A CA 1
ATOM 891 C C . ALA A 1 115 ? -3.657 12.425 14.666 1.00 96.25 115 ALA A C 1
ATOM 893 O O . ALA A 1 115 ? -3.766 12.390 15.893 1.00 96.25 115 ALA A O 1
ATOM 894 N N . ALA A 1 116 ? -4.654 12.035 13.864 1.00 95.88 116 ALA A N 1
ATOM 895 C CA . ALA A 1 116 ? -5.897 11.454 14.366 1.00 95.88 116 ALA A CA 1
ATOM 896 C C . ALA A 1 116 ? -5.651 10.104 15.061 1.00 95.88 116 ALA A C 1
ATOM 898 O O . ALA A 1 116 ? -6.153 9.883 16.164 1.00 95.88 116 ALA A O 1
ATOM 899 N N . TRP A 1 117 ? -4.838 9.234 14.455 1.00 95.75 117 TRP A N 1
ATOM 900 C CA . TRP A 1 117 ? -4.454 7.944 15.029 1.00 95.75 117 TRP A CA 1
ATOM 901 C C . TRP A 1 117 ? -3.747 8.093 16.380 1.00 95.75 117 TRP A C 1
ATOM 903 O O . TRP A 1 117 ? -4.109 7.420 17.348 1.00 95.75 117 TRP A O 1
ATOM 913 N N . ASP A 1 118 ? -2.776 9.001 16.469 1.00 96.81 118 ASP A N 1
ATOM 914 C CA . ASP A 1 118 ? -2.015 9.234 17.696 1.00 96.81 118 ASP A CA 1
ATOM 915 C C . ASP A 1 118 ? -2.917 9.752 18.821 1.00 96.81 118 ASP A C 1
ATOM 917 O O . ASP A 1 118 ? -2.824 9.283 19.957 1.00 96.81 118 ASP A O 1
ATOM 921 N N . ARG A 1 119 ? -3.853 10.658 18.504 1.00 96.44 119 ARG A N 1
ATOM 922 C CA . ARG A 1 119 ? -4.845 11.159 19.470 1.00 96.44 119 ARG A CA 1
ATOM 923 C C . ARG A 1 119 ? -5.774 10.055 19.965 1.00 96.44 119 ARG A C 1
ATOM 925 O O . ARG A 1 119 ? -5.955 9.926 21.174 1.00 96.44 119 ARG A O 1
ATOM 932 N N . LEU A 1 120 ? -6.333 9.248 19.061 1.00 95.81 120 LEU A N 1
ATOM 933 C CA . LEU A 1 120 ? -7.191 8.115 19.428 1.00 95.81 120 LEU A CA 1
ATOM 934 C C . LEU A 1 120 ? -6.435 7.107 20.299 1.00 95.81 120 LEU A C 1
ATOM 936 O O . LEU A 1 120 ? -6.955 6.646 21.314 1.00 95.81 120 LEU A O 1
ATOM 940 N N . THR A 1 121 ? -5.181 6.822 19.947 1.00 95.19 121 THR A N 1
ATOM 941 C CA . THR A 1 121 ? -4.310 5.922 20.710 1.00 95.19 121 THR A CA 1
ATOM 942 C C . THR A 1 121 ? -4.018 6.472 22.106 1.00 95.19 121 THR A C 1
ATOM 944 O O . THR A 1 121 ? -4.070 5.724 23.080 1.00 95.19 121 THR A O 1
ATOM 947 N N . ALA A 1 122 ? -3.727 7.770 22.230 1.00 95.56 122 ALA A N 1
ATOM 948 C CA . ALA A 1 122 ? -3.464 8.411 23.515 1.00 95.56 122 ALA A CA 1
ATOM 949 C C . ALA A 1 122 ? -4.690 8.367 24.439 1.00 95.56 122 ALA A C 1
ATOM 951 O O . ALA A 1 122 ? -4.561 7.980 25.600 1.00 95.56 122 ALA A O 1
ATOM 952 N N . VAL A 1 123 ? -5.878 8.692 23.915 1.00 96.50 123 VAL A N 1
ATOM 953 C CA . VAL A 1 123 ? -7.141 8.594 24.665 1.00 96.50 123 VAL A CA 1
ATOM 954 C C . VAL A 1 123 ? -7.397 7.152 25.094 1.00 96.50 123 VAL A C 1
ATOM 956 O O . VAL A 1 123 ? -7.636 6.902 26.272 1.00 96.50 123 VAL A O 1
ATOM 959 N N . SER A 1 124 ? -7.273 6.194 24.171 1.00 94.44 124 SER A N 1
ATOM 960 C CA . SER A 1 124 ? -7.476 4.772 24.465 1.00 94.44 124 SER A CA 1
ATOM 961 C C . SER A 1 124 ? -6.553 4.278 25.581 1.00 94.44 124 SER A C 1
ATOM 963 O O . SER A 1 124 ? -7.026 3.651 26.524 1.00 94.44 124 SER A O 1
ATOM 965 N N . ARG A 1 125 ? -5.260 4.623 25.534 1.00 94.19 125 ARG A N 1
ATOM 966 C CA . ARG A 1 125 ? -4.301 4.277 26.596 1.00 94.19 125 ARG A CA 1
ATOM 967 C C . ARG A 1 125 ? -4.651 4.921 27.936 1.00 94.19 125 ARG A C 1
ATOM 969 O O . ARG A 1 125 ? -4.511 4.268 28.960 1.00 94.19 125 ARG A O 1
ATOM 976 N N . GLY A 1 126 ? -5.131 6.165 27.939 1.00 92.81 126 GLY A N 1
ATOM 977 C CA . GLY A 1 126 ? -5.596 6.831 29.161 1.00 92.81 126 GLY A CA 1
ATOM 978 C C . GLY A 1 126 ? -6.827 6.167 29.789 1.00 92.81 126 GLY A C 1
ATOM 979 O O . GLY A 1 126 ? -7.015 6.248 30.998 1.00 92.81 126 GLY A O 1
ATOM 980 N N . MET A 1 127 ? -7.644 5.484 28.983 1.00 94.12 127 MET A N 1
ATOM 981 C CA . MET A 1 127 ? -8.837 4.763 29.435 1.00 94.12 127 MET A CA 1
ATOM 982 C C . MET A 1 127 ? -8.568 3.316 29.866 1.00 94.12 127 MET A C 1
ATOM 984 O O . MET A 1 127 ? -9.435 2.722 30.499 1.00 94.12 127 MET A O 1
ATOM 988 N N . GLN A 1 128 ? -7.409 2.735 29.534 1.00 88.00 128 GLN A N 1
ATOM 989 C CA . GLN A 1 128 ? -7.119 1.321 29.814 1.00 88.00 128 GLN A CA 1
ATOM 990 C C . GLN A 1 128 ? -6.975 0.986 31.311 1.00 88.00 128 GLN A C 1
ATOM 992 O O . GLN A 1 128 ? -6.951 -0.194 31.638 1.00 88.00 128 GLN A O 1
ATOM 997 N N . GLY A 1 129 ? -6.978 1.984 32.206 1.00 78.56 129 GLY A N 1
ATOM 998 C CA . GLY A 1 129 ? -6.819 1.779 33.650 1.00 78.56 129 GLY A CA 1
ATOM 999 C C . GLY A 1 129 ? -5.451 1.174 34.021 1.00 78.56 129 GLY A C 1
ATOM 1000 O O . GLY A 1 129 ? -4.662 0.863 33.129 1.00 78.56 129 GLY A O 1
ATOM 1001 N N . PRO A 1 130 ? -5.116 1.070 35.319 1.00 64.25 130 PRO A N 1
ATOM 1002 C CA . PRO A 1 130 ? -3.980 0.272 35.785 1.00 64.25 130 PRO A CA 1
ATOM 1003 C C . PRO A 1 130 ? -4.191 -1.229 35.560 1.00 64.25 130 PRO A C 1
ATOM 1005 O O . PRO A 1 130 ? -5.350 -1.687 35.696 1.00 64.25 130 PRO A O 1
#

Mean predicted aligned error: 6.07 Å

Nearest PDB structures (foldseek):
  3zqq-assembly1_C  TM=1.849E-01  e=4.205E-01  Bacillus phage SF6
  3zqq-assembly1_A  TM=1.671E-01  e=3.109E-01  Bacillus phage SF6
  3zqn-assembly1_I  TM=3.014E-01  e=3.480E+00  Bacillus phage SF6
  6wc2-assembly2_C  TM=2.763E-01  e=7.629E+00  Homo sapiens
  7tdh-assembly1_D  TM=2.236E-01  e=9.714E+00  Oryctolagus cuniculus

Solvent-accessible surface area (backbone atoms only — not comparable to full-atom values): 7694 Å² total; per-residue (Å²): 129,61,67,65,51,54,51,33,43,74,71,60,55,28,52,71,65,44,48,47,43,54,51,67,62,27,71,84,39,57,72,68,49,31,48,49,52,44,32,25,59,71,33,91,82,38,92,74,37,64,80,77,80,53,61,49,78,42,59,51,74,60,42,43,56,52,52,47,55,52,44,70,75,61,47,91,66,55,71,64,62,53,46,62,59,53,57,73,70,48,47,75,49,76,44,82,50,75,95,88,39,62,50,80,48,72,49,60,59,70,68,60,46,48,54,51,50,52,51,53,49,51,53,50,60,70,67,63,66,134

pLDDT: mean 91.76, std 5.27, range [64.25, 97.62]

Secondary structure (DSSP, 8-state):
--HHHHHHHHTTSS-HHHHHHHHHHHTTS-HHHHHHHHHHHH-TT-TTPPPSS-TTTS-HHHHHHHHHHHHHHS-SS-HHHHHHHHHTT-EEEEEE-GGG-EEEEEE--HHHHHHHHHHHHHHHHHHS--

Radius of gyration: 18.76 Å; Cα contacts (8 Å, |Δi|>4): 112; chains: 1; bounding box: 46×39×54 Å